Protein AF-A0A0C9U7U9-F1 (afdb_monomer)

Solvent-accessible surface area (backbone atoms only — not comparable to full-atom values): 4260 Å² total; per-residue (Å²): 86,89,41,68,38,64,50,47,65,82,65,48,95,82,46,65,72,55,71,57,35,46,56,56,52,50,52,35,59,75,69,69,52,73,67,48,82,47,71,37,47,74,89,47,38,48,61,55,34,56,78,68,71,51,78,58,91,45,58,45,96,87,67,47,75,39,56,78,106

Secondary structure (DSSP, 8-state):
-EEEEE--SSSHHHH---HHHHHHHHHHHHTT---EEEEE-GGGHHHHHHHTTPPPSEE-TTS-EE---

Nearest PDB structures (foldseek):
  4lmw-assembly1_A-2  TM=9.453E-01  e=7.522E-05  Phanerodontia chrysosporium
  4lmv-assembly2_D  TM=9.194E-01  e=8.612E-05  Phanerodontia chrysosporium
  4g19-assembly2_C  TM=9.215E-01  e=1.479E-04  Phanerodontia chrysosporium
  6j3f-assembly1_B  TM=8.727E-01  e=9.818E-04  Gelatoporia subvermispora B
  6j3h-assembly1_B  TM=9.082E-01  e=1.930E-03  Gelatoporia subvermispora B

Sequence (69 aa):
IAFYDIKMKSPIEKTACSPNPWKARLALNFKSLPYTTTWVALPDIPKVRSSLHVSAVRKFADGTDFMTL

Organism: Sphaerobolus stellatus (strain SS14) (NCBI:txid990650)

Mean predicted aligned error: 2.56 Å

pLDDT: mean 95.96, std 2.0, range [89.38, 98.56]

Foldseek 3Di:
DEQEAEQDDPPRVVGRDGPVSVVVVVVCVVVVHDYDYDHDHFVCQVVVCVVVVHFAPDADPVRHGDRDD

Structure (mmCIF, N/CA/C/O backbone):
data_AF-A0A0C9U7U9-F1
#
_entry.id   AF-A0A0C9U7U9-F1
#
loop_
_atom_site.group_PDB
_atom_site.id
_atom_site.type_symbol
_atom_site.label_atom_id
_atom_site.label_alt_id
_atom_site.label_comp_id
_atom_site.label_asym_id
_atom_site.label_entity_id
_atom_site.label_seq_id
_atom_site.pdbx_PDB_ins_code
_atom_site.Cartn_x
_atom_site.Cartn_y
_atom_site.Cartn_z
_atom_site.occupancy
_atom_site.B_iso_or_equiv
_atom_site.auth_seq_id
_atom_site.auth_comp_id
_atom_site.auth_asym_id
_atom_site.auth_atom_id
_atom_site.pdbx_PDB_model_num
ATOM 1 N N . ILE A 1 1 ? -13.287 -1.679 4.132 1.00 96.88 1 ILE A N 1
ATOM 2 C CA . ILE A 1 1 ? -12.484 -1.164 2.989 1.00 96.88 1 ILE A CA 1
ATOM 3 C C . ILE A 1 1 ? -11.077 -1.750 3.082 1.00 96.88 1 ILE A C 1
ATOM 5 O O . ILE A 1 1 ? -10.502 -1.709 4.165 1.00 96.88 1 ILE A O 1
ATOM 9 N N . ALA A 1 2 ? -10.540 -2.318 1.997 1.00 97.25 2 ALA A N 1
ATOM 10 C CA . ALA A 1 2 ? -9.134 -2.726 1.936 1.00 97.25 2 ALA A CA 1
ATOM 11 C C . ALA A 1 2 ? -8.292 -1.534 1.465 1.00 97.25 2 ALA A C 1
ATOM 13 O O . ALA A 1 2 ? -8.501 -1.028 0.364 1.00 97.25 2 ALA A O 1
ATOM 14 N N . PHE A 1 3 ? -7.384 -1.058 2.313 1.00 97.81 3 PHE A N 1
ATOM 15 C CA . PHE A 1 3 ? -6.528 0.088 2.024 1.00 97.81 3 PHE A CA 1
ATOM 16 C C . PHE A 1 3 ? -5.083 -0.382 1.846 1.00 97.81 3 PHE A C 1
ATOM 18 O O . PHE A 1 3 ? -4.541 -1.034 2.733 1.00 97.81 3 PHE A O 1
ATOM 25 N N . TYR A 1 4 ? -4.463 -0.067 0.711 1.00 97.62 4 TYR A N 1
ATOM 26 C CA . TYR A 1 4 ? -3.090 -0.466 0.401 1.00 97.62 4 TYR A CA 1
ATOM 27 C C . TYR A 1 4 ? -2.139 0.713 0.621 1.00 97.62 4 TYR A C 1
ATOM 29 O O . TYR A 1 4 ? -2.370 1.800 0.093 1.00 97.62 4 TYR A O 1
ATOM 37 N N . ASP A 1 5 ? -1.071 0.493 1.385 1.00 97.75 5 ASP A N 1
ATOM 38 C CA . ASP A 1 5 ? -0.027 1.488 1.667 1.00 97.75 5 ASP A CA 1
ATOM 39 C C . ASP A 1 5 ? 1.358 0.842 1.513 1.00 97.75 5 ASP A C 1
ATO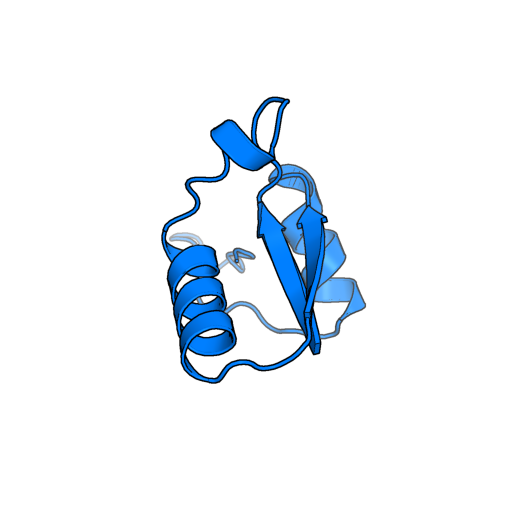M 41 O O . ASP A 1 5 ? 1.505 -0.383 1.550 1.00 97.75 5 ASP A O 1
ATOM 45 N N . ILE A 1 6 ? 2.383 1.664 1.319 1.00 97.12 6 ILE A N 1
ATOM 46 C CA . ILE A 1 6 ? 3.750 1.216 1.071 1.00 97.12 6 ILE A CA 1
ATOM 47 C C . ILE A 1 6 ? 4.400 0.831 2.398 1.00 97.12 6 ILE A C 1
ATOM 49 O O . ILE A 1 6 ? 4.410 1.591 3.369 1.00 97.12 6 ILE A O 1
ATOM 53 N N . LYS A 1 7 ? 4.970 -0.370 2.434 1.00 97.12 7 LYS A N 1
ATOM 54 C CA . LYS A 1 7 ? 5.683 -0.903 3.587 1.00 97.12 7 LYS A CA 1
ATOM 55 C C . LYS A 1 7 ? 7.006 -0.163 3.778 1.00 97.12 7 LYS A C 1
ATOM 57 O O . LYS A 1 7 ? 7.955 -0.378 3.027 1.00 97.12 7 LYS A O 1
ATOM 62 N N . MET A 1 8 ? 7.059 0.674 4.809 1.00 94.94 8 MET A N 1
ATOM 63 C CA . MET A 1 8 ? 8.276 1.349 5.265 1.00 94.94 8 MET A CA 1
ATOM 64 C C . MET A 1 8 ? 9.029 0.500 6.303 1.00 94.94 8 MET A C 1
ATOM 66 O O . MET A 1 8 ? 8.593 -0.589 6.686 1.00 94.94 8 MET A O 1
ATOM 70 N N . LYS A 1 9 ? 10.189 0.988 6.758 1.00 95.25 9 LYS A N 1
ATOM 71 C CA . LYS A 1 9 ? 11.005 0.332 7.793 1.00 95.25 9 LYS A CA 1
ATOM 72 C C . LYS A 1 9 ? 10.203 0.142 9.086 1.00 95.25 9 LYS A C 1
ATOM 74 O O . LYS A 1 9 ? 9.580 1.084 9.553 1.00 95.25 9 LYS A O 1
ATOM 79 N N . SER A 1 10 ? 10.264 -1.026 9.718 1.00 93.88 10 SER A N 1
ATOM 80 C CA . SER A 1 10 ? 9.609 -1.241 11.018 1.00 93.88 10 SER A CA 1
ATOM 81 C C . SER A 1 10 ? 10.171 -0.327 12.129 1.00 93.88 10 SER A C 1
ATOM 83 O O . SER A 1 10 ? 11.373 -0.042 12.118 1.00 93.88 10 SER A O 1
ATOM 85 N N . PRO A 1 11 ? 9.355 0.078 13.125 1.00 95.50 11 PRO A N 1
ATOM 86 C CA . PRO A 1 11 ? 7.916 -0.183 13.260 1.00 95.50 11 PRO A CA 1
ATOM 87 C C . PRO A 1 11 ? 7.086 0.715 12.331 1.00 95.50 11 PRO A C 1
ATOM 89 O O . PRO A 1 11 ? 7.303 1.925 12.264 1.00 95.50 11 PRO A O 1
ATOM 92 N N . ILE A 1 12 ? 6.144 0.113 11.605 1.00 94.00 12 ILE A N 1
ATOM 93 C CA . ILE A 1 12 ? 5.463 0.751 10.469 1.00 94.00 12 ILE A CA 1
ATOM 94 C C . ILE A 1 12 ? 4.569 1.917 10.903 1.00 94.00 12 ILE A C 1
ATOM 96 O O . ILE A 1 12 ? 4.408 2.896 10.181 1.00 94.00 12 ILE A O 1
ATOM 100 N N . GLU A 1 13 ? 4.058 1.852 12.131 1.00 89.50 13 GLU A N 1
ATOM 101 C CA . GLU A 1 13 ? 3.210 2.859 12.765 1.00 89.50 13 GLU A CA 1
ATOM 102 C C . GLU A 1 13 ? 3.947 4.187 12.968 1.00 89.50 13 GLU A C 1
ATOM 104 O O . GLU A 1 13 ? 3.313 5.234 13.068 1.00 89.50 13 GLU A O 1
ATOM 109 N N . LYS A 1 14 ? 5.285 4.154 13.028 1.00 93.88 14 LYS A N 1
ATOM 110 C CA . LYS A 1 14 ? 6.129 5.340 13.230 1.00 93.88 14 LYS A CA 1
ATOM 111 C C . LYS A 1 14 ? 6.791 5.838 11.950 1.00 93.88 14 LYS A C 1
ATOM 113 O O . LYS A 1 14 ? 7.369 6.920 11.954 1.00 93.88 14 LYS A O 1
ATOM 118 N N . THR A 1 15 ? 6.767 5.046 10.884 1.00 95.56 15 THR A N 1
ATOM 119 C CA . THR A 1 15 ? 7.575 5.296 9.681 1.00 95.56 15 THR A CA 1
ATOM 120 C C . THR A 1 15 ? 6.752 5.411 8.408 1.00 95.56 15 THR A C 1
ATOM 122 O O . THR A 1 15 ? 7.292 5.839 7.391 1.00 95.56 15 THR A O 1
ATOM 125 N N . ALA A 1 16 ? 5.465 5.056 8.430 1.00 94.62 16 ALA A N 1
ATOM 126 C CA . ALA A 1 16 ? 4.582 5.212 7.285 1.00 94.62 16 ALA A CA 1
ATOM 127 C C . ALA A 1 16 ? 4.481 6.686 6.861 1.00 94.62 16 ALA A C 1
ATOM 129 O O . ALA A 1 16 ? 3.876 7.506 7.547 1.00 94.62 16 ALA A O 1
ATOM 130 N N . CYS A 1 17 ? 5.045 7.019 5.701 1.00 94.75 17 CYS A N 1
ATOM 131 C CA . CYS A 1 17 ? 5.176 8.400 5.226 1.00 94.75 17 CYS A CA 1
ATOM 132 C C . CYS A 1 17 ? 4.826 8.583 3.739 1.00 94.75 17 CYS A C 1
ATOM 134 O O . CYS A 1 17 ? 5.140 9.614 3.152 1.00 94.75 17 CYS A O 1
ATOM 136 N N . SER A 1 18 ? 4.169 7.600 3.118 1.00 95.88 18 SER A N 1
ATOM 137 C CA . SER A 1 18 ? 3.818 7.603 1.693 1.00 95.88 18 SER A CA 1
ATOM 138 C C . SER A 1 18 ? 2.787 8.700 1.365 1.00 95.88 18 SER A C 1
ATOM 140 O O . SER A 1 18 ? 1.610 8.550 1.704 1.00 95.88 18 SER A O 1
ATOM 142 N N . PRO A 1 19 ? 3.150 9.792 0.670 1.00 95.75 19 PRO A N 1
ATOM 143 C CA . PRO A 1 19 ? 2.263 10.951 0.534 1.00 95.75 19 PRO A CA 1
ATOM 144 C C . PRO A 1 19 ? 0.974 10.645 -0.246 1.00 95.75 19 PRO A C 1
ATOM 146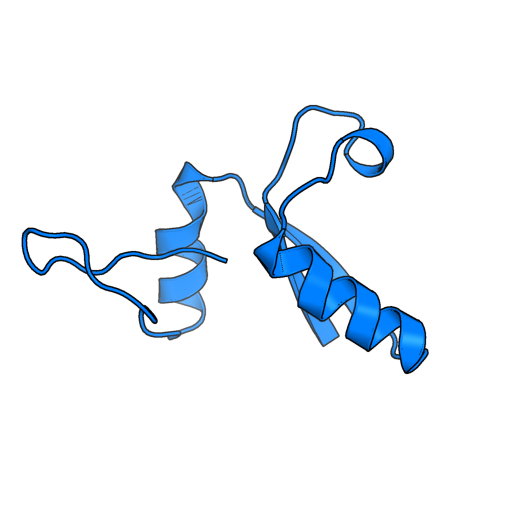 O O . PRO A 1 19 ? -0.076 11.225 0.028 1.00 95.75 19 PRO A O 1
ATOM 149 N N . ASN A 1 20 ? 1.026 9.721 -1.209 1.00 95.44 20 ASN A N 1
ATOM 150 C CA . ASN A 1 20 ? -0.144 9.329 -1.992 1.00 95.44 20 ASN A CA 1
ATOM 151 C C . ASN A 1 20 ? -1.152 8.498 -1.178 1.00 95.44 20 ASN A C 1
ATOM 153 O O . ASN A 1 20 ? -2.286 8.967 -1.034 1.00 95.44 20 ASN A O 1
ATOM 157 N N . PRO A 1 21 ? -0.766 7.361 -0.563 1.00 96.62 21 PRO A N 1
ATOM 158 C CA . PRO A 1 21 ? -1.636 6.623 0.352 1.00 96.62 21 PRO A CA 1
ATOM 159 C C . PRO A 1 21 ? -2.196 7.465 1.509 1.00 96.62 21 PRO A C 1
ATOM 161 O O . PRO A 1 21 ? -3.371 7.323 1.856 1.00 96.62 21 PRO A O 1
ATOM 164 N N . TRP A 1 22 ? -1.414 8.396 2.075 1.00 97.00 22 TRP A N 1
ATOM 165 C CA . TRP A 1 22 ? -1.875 9.247 3.180 1.00 97.00 22 TRP A CA 1
ATOM 166 C C . TRP A 1 22 ? -3.092 10.114 2.823 1.00 97.00 22 TRP A C 1
ATOM 168 O O . TRP A 1 22 ? -3.927 10.351 3.694 1.00 97.00 22 TRP A O 1
ATOM 178 N N . LYS A 1 23 ? -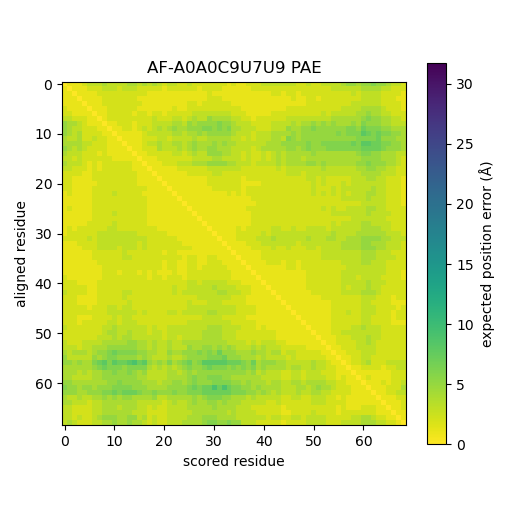3.272 10.514 1.554 1.00 97.62 23 LYS A N 1
ATOM 179 C CA . LYS A 1 23 ? -4.494 11.216 1.112 1.00 97.62 23 LYS A CA 1
ATOM 180 C C . LYS A 1 23 ? -5.747 10.367 1.348 1.00 97.62 23 LYS A C 1
ATOM 182 O O . LYS A 1 23 ? -6.728 10.855 1.907 1.00 97.62 23 LYS A O 1
ATOM 187 N N . ALA A 1 24 ? -5.703 9.088 0.976 1.00 97.56 24 ALA A N 1
ATOM 188 C CA . ALA A 1 24 ? -6.809 8.163 1.205 1.00 97.56 24 ALA A CA 1
ATOM 189 C C . ALA A 1 24 ? -6.968 7.829 2.697 1.00 97.56 24 ALA A C 1
ATOM 191 O O . ALA A 1 24 ? -8.090 7.838 3.200 1.00 97.56 24 ALA A O 1
ATOM 192 N N . ARG A 1 25 ? -5.862 7.618 3.426 1.00 97.69 25 ARG A N 1
ATOM 193 C CA . ARG A 1 25 ? -5.883 7.378 4.879 1.00 97.69 25 ARG A CA 1
ATOM 194 C C . ARG A 1 25 ? -6.590 8.507 5.634 1.00 97.69 25 ARG A C 1
ATOM 196 O O . ARG A 1 25 ? -7.478 8.242 6.439 1.00 97.69 25 ARG A O 1
ATOM 203 N N . LEU A 1 26 ? -6.227 9.761 5.351 1.00 98.19 26 LEU A N 1
ATOM 204 C CA . LEU A 1 26 ? -6.843 10.934 5.976 1.00 98.19 26 LEU A CA 1
ATOM 205 C C . LEU A 1 26 ? -8.329 11.042 5.629 1.00 98.19 26 LEU A C 1
ATOM 207 O O . LEU A 1 26 ? -9.132 11.292 6.522 1.00 98.19 26 LEU A O 1
ATOM 211 N N . ALA A 1 27 ? -8.713 10.795 4.374 1.00 98.56 27 ALA A N 1
ATOM 212 C CA . ALA A 1 27 ? -10.117 10.811 3.966 1.00 98.56 27 ALA A CA 1
ATOM 213 C C . ALA A 1 27 ? -10.954 9.730 4.676 1.00 98.56 27 ALA A C 1
ATOM 215 O O . ALA A 1 27 ? -12.068 10.008 5.121 1.00 98.56 27 ALA A O 1
ATOM 216 N N . LEU A 1 28 ? -10.417 8.511 4.811 1.00 98.56 28 LEU A N 1
ATOM 217 C CA . LEU A 1 28 ? -11.068 7.409 5.526 1.00 98.56 28 LEU A CA 1
ATOM 218 C C . LEU A 1 28 ? -11.227 7.725 7.017 1.00 98.56 28 LEU A C 1
ATOM 220 O O . LEU A 1 28 ? -12.319 7.555 7.559 1.00 98.56 28 LEU A O 1
ATOM 224 N N . ASN A 1 29 ? -10.171 8.243 7.653 1.00 98.12 29 ASN A N 1
ATOM 225 C CA . ASN A 1 29 ? -10.192 8.654 9.058 1.00 98.12 29 ASN A CA 1
ATOM 226 C C . ASN A 1 29 ? -11.191 9.793 9.300 1.00 98.12 29 ASN A C 1
ATOM 228 O O . ASN A 1 29 ? -12.000 9.713 10.221 1.00 98.12 29 ASN A O 1
ATOM 232 N N . PHE A 1 30 ? -11.170 10.826 8.451 1.00 98.56 30 PHE A N 1
ATOM 233 C CA . PHE A 1 30 ? 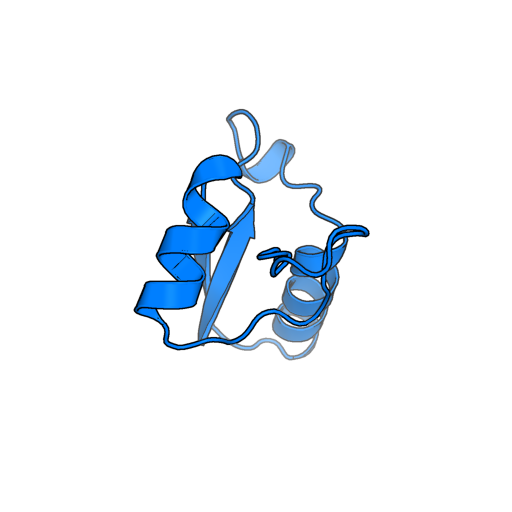-12.078 11.972 8.539 1.00 98.56 30 PHE A CA 1
ATOM 234 C C . PHE A 1 30 ? -13.547 11.552 8.433 1.00 98.56 30 PHE A C 1
ATOM 236 O O . PHE A 1 30 ? -14.396 12.077 9.144 1.00 98.56 30 PHE A O 1
ATOM 243 N N . LYS A 1 31 ? -13.849 10.572 7.574 1.00 98.44 31 LYS A N 1
ATOM 244 C CA . LYS A 1 31 ? -15.198 10.005 7.429 1.00 98.44 31 LYS A CA 1
ATOM 245 C C . LYS A 1 31 ? -15.529 8.923 8.463 1.00 98.44 31 LYS A C 1
ATOM 247 O O . LYS A 1 31 ? -16.606 8.342 8.380 1.00 98.44 31 LYS A O 1
ATOM 252 N N . SER A 1 32 ? -14.612 8.619 9.383 1.00 98.00 32 SER A N 1
ATOM 253 C CA . SER A 1 32 ? -14.741 7.542 10.374 1.00 98.00 32 SER A CA 1
ATOM 254 C C . SER A 1 32 ? -15.143 6.191 9.760 1.00 98.00 32 SER A C 1
ATOM 256 O O . SER A 1 32 ? -15.902 5.426 10.349 1.00 98.00 32 SER A O 1
ATOM 258 N N . LEU A 1 33 ? -14.645 5.890 8.555 1.00 98.50 33 LEU A N 1
ATOM 259 C CA . LEU A 1 33 ? -14.961 4.640 7.866 1.00 98.50 33 LEU A CA 1
ATOM 260 C C . LEU A 1 33 ? -14.021 3.517 8.323 1.00 98.50 33 LEU A C 1
ATOM 262 O O . LEU A 1 33 ? -12.811 3.733 8.382 1.00 98.50 33 LEU A O 1
ATOM 266 N N . PRO A 1 34 ? -14.526 2.296 8.577 1.00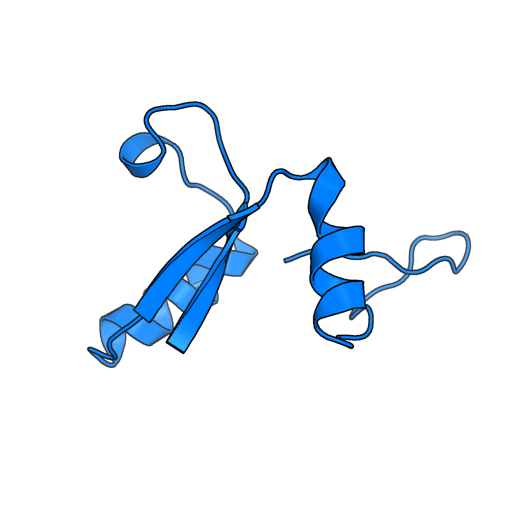 98.25 34 PRO A N 1
ATOM 267 C CA . PRO A 1 34 ? -13.677 1.169 8.942 1.00 98.25 34 PRO A CA 1
ATOM 268 C C . PRO A 1 34 ? -12.851 0.667 7.744 1.00 98.25 34 PRO A C 1
ATOM 270 O O . PRO A 1 34 ? -13.373 0.352 6.663 1.00 98.25 34 PRO A O 1
ATOM 273 N N . TYR A 1 35 ? -11.539 0.533 7.945 1.00 98.44 35 TYR A N 1
ATOM 274 C CA . TYR A 1 35 ? -10.617 -0.025 6.957 1.00 98.44 35 TYR A CA 1
ATOM 275 C C . TYR A 1 35 ? -9.488 -0.828 7.602 1.00 98.44 35 TYR A C 1
ATOM 277 O O . TYR A 1 35 ? -9.130 -0.624 8.759 1.00 98.44 35 TYR A O 1
ATOM 285 N N . THR A 1 36 ? -8.895 -1.715 6.808 1.00 98.12 36 THR A N 1
ATOM 286 C CA . THR A 1 36 ? -7.690 -2.463 7.173 1.00 98.12 36 THR A CA 1
ATOM 287 C C . THR A 1 36 ? -6.567 -2.061 6.230 1.00 98.12 36 THR A C 1
ATOM 289 O O . THR A 1 36 ? -6.779 -1.981 5.019 1.00 98.12 36 THR A O 1
ATOM 292 N N . THR A 1 37 ? -5.380 -1.798 6.782 1.00 97.44 37 THR A N 1
ATOM 293 C CA . THR A 1 37 ? -4.199 -1.476 5.972 1.00 97.44 37 THR A CA 1
ATOM 294 C C . THR A 1 37 ? -3.482 -2.762 5.565 1.00 97.44 37 THR A C 1
ATOM 296 O O . THR A 1 37 ? -3.078 -3.540 6.424 1.00 97.44 37 THR A O 1
ATOM 299 N N . THR A 1 38 ? -3.289 -2.960 4.264 1.00 97.56 38 THR A N 1
ATOM 300 C CA . THR A 1 38 ? -2.387 -3.964 3.695 1.00 97.56 38 THR A CA 1
ATOM 301 C C . THR A 1 38 ? -1.084 -3.275 3.314 1.00 97.56 38 THR A C 1
ATOM 303 O O . THR A 1 38 ? -1.065 -2.409 2.439 1.00 97.56 38 THR A O 1
ATOM 306 N N . TRP A 1 39 ? 0.004 -3.643 3.986 1.00 97.38 39 TRP A N 1
ATOM 307 C CA . TRP A 1 39 ? 1.326 -3.064 3.754 1.00 97.38 39 TRP A CA 1
ATOM 308 C C . TRP A 1 39 ? 2.050 -3.805 2.633 1.00 97.38 39 TRP A C 1
ATOM 310 O O . TRP A 1 39 ? 2.388 -4.980 2.777 1.00 97.38 39 TRP A O 1
ATOM 320 N N . VAL A 1 40 ? 2.310 -3.112 1.528 1.00 97.56 40 VAL A N 1
ATOM 321 C CA . VAL A 1 40 ? 2.897 -3.679 0.309 1.00 97.56 40 VAL A CA 1
ATOM 322 C C . VAL A 1 40 ? 4.341 -3.218 0.178 1.00 97.56 40 VAL A C 1
ATOM 324 O O . VAL A 1 40 ? 4.616 -2.020 0.230 1.00 97.56 40 VAL A O 1
ATOM 327 N N . ALA A 1 41 ? 5.287 -4.144 0.010 1.00 96.50 41 ALA A N 1
ATOM 328 C CA . ALA A 1 41 ? 6.659 -3.754 -0.297 1.00 96.50 41 ALA A CA 1
ATOM 329 C C . ALA A 1 41 ? 6.700 -3.033 -1.652 1.00 96.50 41 ALA A C 1
ATOM 331 O O . ALA A 1 41 ? 6.023 -3.441 -2.591 1.00 96.50 41 ALA A O 1
ATOM 332 N N . LEU A 1 42 ? 7.502 -1.971 -1.763 1.00 94.50 42 LEU A N 1
ATOM 333 C CA . LEU A 1 42 ? 7.568 -1.151 -2.978 1.00 94.50 42 LEU A CA 1
ATOM 334 C C . LEU A 1 42 ? 7.773 -1.981 -4.274 1.00 94.50 42 LEU A C 1
ATOM 336 O O . LEU A 1 42 ? 7.049 -1.725 -5.236 1.00 94.50 42 LEU A O 1
ATOM 340 N N . PRO A 1 43 ? 8.651 -3.010 -4.311 1.00 96.06 43 PRO A N 1
ATOM 341 C CA . PRO A 1 43 ? 8.827 -3.851 -5.502 1.00 96.06 43 PRO A CA 1
ATOM 342 C C . PRO A 1 43 ? 7.614 -4.728 -5.853 1.00 96.06 43 PRO A C 1
ATOM 344 O O . PRO A 1 43 ? 7.470 -5.137 -7.000 1.00 96.06 43 PRO A O 1
ATOM 347 N N . ASP A 1 44 ? 6.729 -5.002 -4.890 1.00 97.50 44 ASP A N 1
ATOM 348 C CA . ASP A 1 44 ? 5.570 -5.885 -5.064 1.00 97.50 44 ASP A CA 1
ATOM 349 C C . ASP A 1 44 ? 4.316 -5.142 -5.555 1.00 97.50 44 ASP A C 1
ATOM 351 O O . ASP A 1 44 ? 3.320 -5.776 -5.913 1.00 97.50 44 ASP A O 1
ATOM 355 N N . ILE A 1 45 ? 4.336 -3.803 -5.607 1.00 96.25 45 ILE A N 1
ATOM 356 C CA . ILE A 1 45 ? 3.184 -2.990 -6.033 1.00 96.25 45 ILE A CA 1
ATOM 357 C C . ILE A 1 45 ? 2.653 -3.382 -7.422 1.00 96.25 45 ILE A C 1
ATOM 359 O O . ILE A 1 45 ? 1.431 -3.522 -7.543 1.00 96.25 45 ILE A O 1
ATOM 363 N N . PRO A 1 46 ? 3.488 -3.600 -8.462 1.00 95.50 46 PRO A N 1
ATOM 364 C CA . PRO A 1 46 ? 2.994 -4.030 -9.768 1.00 95.50 46 PRO A CA 1
ATOM 365 C C . PRO A 1 46 ? 2.202 -5.335 -9.680 1.00 95.50 46 PRO A C 1
ATOM 367 O O . PRO A 1 46 ? 1.078 -5.410 -10.171 1.00 95.50 46 PRO A O 1
ATOM 370 N N . LYS A 1 47 ? 2.738 -6.330 -8.961 1.00 96.31 47 LYS A N 1
ATOM 371 C CA . LYS A 1 47 ? 2.091 -7.633 -8.767 1.00 96.31 47 LYS A CA 1
ATOM 372 C C . LYS A 1 47 ? 0.748 -7.492 -8.051 1.00 96.31 47 LYS A C 1
ATOM 374 O O . LYS A 1 47 ? -0.238 -8.088 -8.485 1.00 96.31 47 LYS A O 1
ATOM 379 N N . VAL A 1 48 ? 0.694 -6.688 -6.986 1.00 96.94 48 VAL A N 1
ATOM 380 C CA . VAL A 1 48 ? -0.550 -6.434 -6.244 1.00 96.94 48 VAL A CA 1
ATOM 381 C C . VAL A 1 48 ? -1.591 -5.772 -7.147 1.00 96.94 48 VAL A C 1
ATOM 383 O O . VAL A 1 48 ? -2.706 -6.280 -7.251 1.00 96.94 48 VAL A O 1
ATOM 386 N N . ARG A 1 49 ? -1.240 -4.696 -7.862 1.00 96.12 49 ARG A N 1
ATOM 387 C CA . ARG A 1 49 ? -2.181 -3.996 -8.757 1.00 96.12 49 ARG A CA 1
ATOM 388 C C . ARG A 1 49 ? -2.700 -4.888 -9.881 1.00 96.12 49 ARG A C 1
ATOM 390 O O . ARG A 1 49 ? -3.904 -4.888 -10.129 1.00 96.12 49 ARG A O 1
ATOM 397 N N . SER A 1 50 ? -1.829 -5.685 -10.501 1.00 94.56 50 SER A N 1
ATOM 398 C CA . SER A 1 50 ? -2.227 -6.650 -11.529 1.00 94.56 50 SER A CA 1
ATOM 399 C C . SER A 1 50 ? -3.200 -7.696 -10.985 1.00 94.56 50 SER A C 1
ATOM 401 O O . SER A 1 50 ? -4.212 -7.955 -11.625 1.00 94.56 50 SER A O 1
ATOM 403 N N . SER A 1 51 ? -2.958 -8.242 -9.785 1.00 96.12 51 SER A N 1
ATOM 404 C CA . SER A 1 51 ? -3.870 -9.220 -9.160 1.00 96.12 51 SER A CA 1
ATOM 405 C C . SER A 1 51 ? -5.257 -8.647 -8.842 1.00 96.12 51 SER A C 1
ATOM 407 O O . SER A 1 51 ? -6.252 -9.367 -8.850 1.00 96.12 51 SER A O 1
ATOM 409 N N . LEU A 1 52 ? -5.329 -7.334 -8.606 1.00 96.38 52 LEU A N 1
ATOM 410 C CA . LEU A 1 52 ? -6.570 -6.592 -8.385 1.00 96.38 52 LEU A CA 1
ATOM 411 C C . LEU A 1 52 ? -7.207 -6.085 -9.688 1.00 96.38 52 LEU A C 1
ATOM 413 O O . LEU A 1 52 ? -8.246 -5.435 -9.628 1.00 96.38 52 LEU A O 1
ATOM 417 N N . HIS A 1 53 ? -6.601 -6.368 -10.846 1.00 95.69 53 HIS A N 1
ATOM 418 C CA . HIS A 1 53 ? -7.040 -5.890 -12.160 1.00 95.69 53 HIS A CA 1
ATOM 419 C C . HIS A 1 53 ? -7.147 -4.355 -12.235 1.00 95.69 53 HIS A C 1
ATOM 421 O O . HIS A 1 53 ? -8.038 -3.807 -12.881 1.00 95.69 53 HIS A O 1
ATOM 427 N N . VAL A 1 54 ? -6.227 -3.645 -11.568 1.00 93.38 54 VAL A N 1
ATOM 428 C CA . VAL A 1 54 ? -6.183 -2.175 -11.548 1.00 93.38 54 VAL A CA 1
ATOM 429 C C . VAL A 1 54 ? -5.115 -1.670 -12.518 1.00 93.38 54 VAL A C 1
ATOM 431 O O . VAL A 1 54 ? -3.926 -1.938 -12.342 1.00 93.38 54 VAL A O 1
ATOM 434 N N . SER A 1 55 ? -5.526 -0.881 -13.513 1.00 93.25 55 SER A N 1
ATOM 435 C CA . SER A 1 55 ? -4.626 -0.285 -14.509 1.00 93.25 55 SER A CA 1
ATOM 436 C C . SER A 1 55 ? -3.649 0.719 -13.893 1.00 93.25 55 SER A C 1
ATOM 438 O O . SER A 1 55 ? -3.922 1.311 -12.847 1.00 93.25 55 SER A O 1
ATOM 440 N N . ALA A 1 56 ? -2.511 0.970 -14.541 1.00 93.94 56 ALA A N 1
ATOM 441 C CA . ALA A 1 56 ? -1.643 2.078 -14.151 1.00 93.94 56 ALA A CA 1
ATOM 442 C C . ALA A 1 56 ? -2.337 3.434 -14.372 1.00 93.94 56 ALA A C 1
ATOM 444 O O . ALA A 1 56 ? -3.163 3.590 -15.270 1.00 93.94 56 ALA A O 1
ATOM 445 N N . VAL A 1 57 ? -1.989 4.422 -13.544 1.00 89.38 57 VAL A N 1
ATOM 446 C CA . VAL A 1 57 ? -2.516 5.803 -13.645 1.00 89.38 57 VAL A CA 1
ATOM 447 C C . VAL A 1 57 ? -1.501 6.737 -14.322 1.00 89.38 57 VAL A C 1
ATOM 449 O O . VAL A 1 57 ? -1.793 7.887 -14.634 1.00 89.38 57 VAL A O 1
ATOM 452 N N . ARG A 1 58 ? -0.276 6.250 -14.544 1.00 92.19 58 ARG A N 1
ATOM 453 C CA . ARG A 1 58 ? 0.828 6.965 -15.184 1.00 92.19 58 ARG A CA 1
ATOM 454 C C . ARG A 1 58 ? 1.670 5.967 -15.980 1.00 92.19 58 ARG A C 1
ATOM 456 O O . ARG A 1 58 ? 1.685 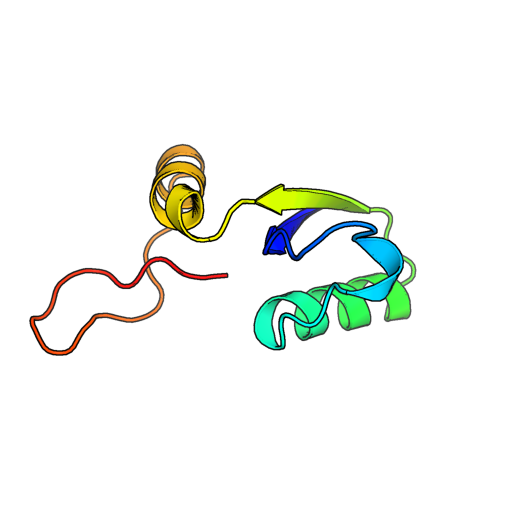4.781 -15.663 1.00 92.19 58 ARG A O 1
ATOM 463 N N . LYS A 1 59 ? 2.396 6.469 -16.976 1.00 95.56 59 LYS A N 1
ATOM 464 C CA . LYS A 1 59 ? 3.445 5.746 -17.699 1.00 95.56 59 LYS A CA 1
ATOM 465 C C . LYS A 1 59 ? 4.825 6.330 -17.388 1.00 95.56 59 LYS A C 1
ATOM 467 O O . LYS A 1 59 ? 4.937 7.512 -17.054 1.00 95.56 59 LYS A O 1
ATOM 472 N N . PHE A 1 60 ? 5.857 5.503 -17.475 1.00 94.00 60 PHE A N 1
ATOM 473 C CA . PHE A 1 60 ? 7.245 5.949 -17.530 1.00 94.00 60 PHE A CA 1
ATOM 474 C C . PHE A 1 60 ? 7.530 6.680 -18.852 1.00 94.00 60 PHE A C 1
ATOM 476 O O . PHE A 1 60 ? 6.714 6.666 -19.776 1.00 94.00 60 PHE A O 1
ATOM 483 N N . ALA A 1 61 ? 8.692 7.332 -18.945 1.00 96.12 61 ALA A N 1
ATOM 484 C CA . ALA A 1 61 ? 9.095 8.074 -20.143 1.00 96.12 61 ALA A CA 1
ATOM 485 C C . ALA A 1 61 ? 9.247 7.181 -21.389 1.00 96.12 61 ALA A C 1
ATOM 487 O O . ALA A 1 61 ? 9.076 7.655 -22.506 1.00 96.12 61 ALA A O 1
ATOM 488 N N . ASP A 1 62 ? 9.521 5.890 -21.196 1.00 96.44 62 ASP A N 1
ATOM 489 C CA . ASP A 1 62 ? 9.605 4.876 -22.253 1.00 96.44 62 ASP A CA 1
ATOM 490 C C . ASP A 1 62 ? 8.230 4.317 -22.683 1.00 96.44 62 ASP A C 1
ATOM 492 O O . ASP A 1 62 ? 8.153 3.436 -23.536 1.00 96.44 62 ASP A O 1
ATOM 496 N N . GLY A 1 63 ? 7.132 4.814 -22.099 1.00 95.88 63 GLY A N 1
ATOM 497 C CA . GLY A 1 63 ? 5.763 4.390 -22.398 1.00 95.88 63 GLY A CA 1
ATOM 498 C C . GLY A 1 63 ? 5.279 3.160 -21.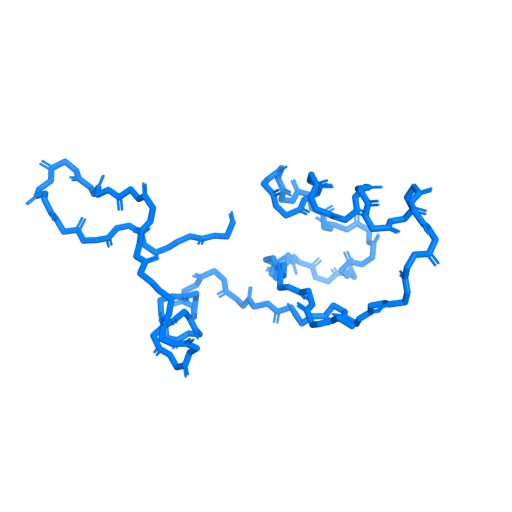621 1.00 95.88 63 GLY A C 1
ATOM 499 O O . GLY A 1 63 ? 4.086 2.827 -21.703 1.00 95.88 63 GLY A O 1
ATOM 500 N N . THR A 1 64 ? 6.149 2.515 -20.839 1.00 94.81 64 THR A N 1
ATOM 501 C CA . THR A 1 64 ? 5.771 1.386 -19.981 1.00 94.81 64 THR A CA 1
ATOM 502 C C . THR A 1 64 ? 4.922 1.847 -18.796 1.00 94.81 64 THR A C 1
ATOM 504 O O . THR A 1 64 ? 4.951 3.008 -18.382 1.00 94.81 64 THR A O 1
ATOM 507 N N . ASP A 1 65 ? 4.098 0.951 -18.262 1.00 95.62 65 ASP A N 1
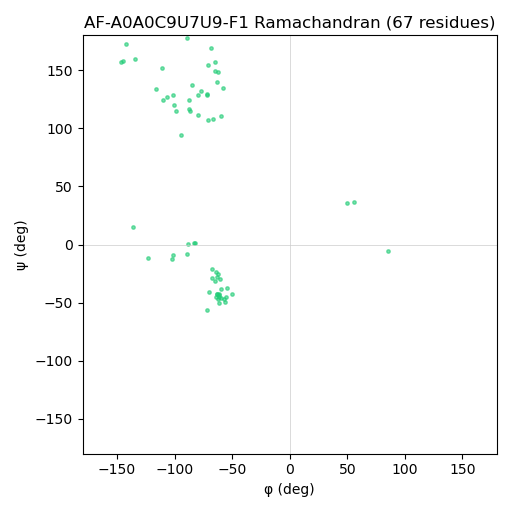ATOM 508 C CA . ASP A 1 65 ? 3.160 1.292 -17.195 1.00 95.62 65 ASP A CA 1
ATOM 509 C C . ASP A 1 65 ? 3.874 1.534 -15.857 1.00 95.62 65 ASP A C 1
ATOM 511 O O . ASP A 1 65 ? 4.635 0.698 -15.370 1.00 95.62 65 ASP A O 1
ATOM 515 N N . PHE A 1 66 ? 3.572 2.666 -15.213 1.00 94.38 66 PHE A N 1
ATOM 516 C CA . PHE A 1 66 ? 4.079 2.988 -13.883 1.00 94.38 66 PHE A CA 1
ATOM 517 C C . PHE A 1 66 ? 3.073 2.572 -12.809 1.00 94.38 66 PHE A C 1
ATOM 519 O O . PHE A 1 66 ? 2.140 3.304 -12.457 1.00 94.38 66 PHE A O 1
ATOM 526 N N . MET A 1 67 ? 3.276 1.371 -12.277 1.00 94.00 67 MET A N 1
ATOM 527 C CA . MET A 1 67 ? 2.472 0.819 -11.193 1.00 94.00 67 MET A CA 1
ATOM 528 C C . MET A 1 67 ? 2.916 1.399 -9.843 1.00 94.00 67 MET A C 1
ATOM 530 O O . MET A 1 67 ? 4.004 1.102 -9.358 1.00 94.00 67 MET A O 1
ATOM 534 N N . THR A 1 68 ? 2.062 2.218 -9.226 1.00 93.31 68 THR A N 1
ATOM 535 C CA . THR A 1 68 ? 2.324 2.883 -7.935 1.00 93.31 68 THR A CA 1
ATOM 536 C C . THR A 1 68 ? 1.062 2.944 -7.061 1.00 93.31 68 THR A C 1
ATOM 538 O O . THR A 1 68 ? -0.017 2.573 -7.531 1.00 93.31 68 THR A O 1
ATOM 541 N N . LEU A 1 69 ? 1.182 3.381 -5.803 1.00 91.94 69 LEU A N 1
ATOM 542 C CA . LEU A 1 69 ? 0.071 3.596 -4.860 1.00 91.94 69 LEU A CA 1
ATOM 543 C C . LEU A 1 69 ? -0.150 5.089 -4.568 1.00 91.94 69 LEU A C 1
ATOM 545 O O . LEU A 1 69 ? 0.831 5.872 -4.593 1.00 91.94 69 LEU A O 1
#

Radius of gyration: 13.07 Å; Cα contacts (8 Å, |Δi|>4): 78; chains: 1; boundi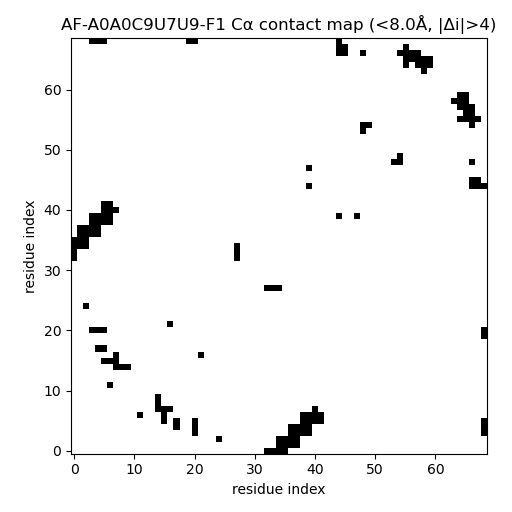ng box: 26×21×36 Å